Protein AF-A0A9E0HFV3-F1 (afdb_monomer_lite)

Structure (mmCIF, N/CA/C/O backbone):
data_AF-A0A9E0HFV3-F1
#
_entry.id   AF-A0A9E0HFV3-F1
#
loop_
_atom_site.group_PDB
_atom_site.id
_atom_site.type_symbol
_atom_site.label_atom_id
_atom_site.label_alt_id
_atom_site.label_comp_id
_atom_site.label_asym_id
_atom_site.label_entity_id
_atom_site.label_seq_id
_atom_site.pdbx_PDB_ins_code
_atom_site.Cartn_x
_atom_site.Cartn_y
_atom_site.Cartn_z
_atom_site.occupancy
_atom_site.B_iso_or_equiv
_atom_site.auth_seq_id
_atom_site.auth_comp_id
_atom_site.auth_asym_id
_atom_site.auth_atom_id
_atom_site.pdbx_PDB_model_num
ATOM 1 N N . MET A 1 1 ? 34.628 -89.016 6.950 1.00 47.50 1 MET A N 1
ATOM 2 C CA . MET A 1 1 ? 34.786 -88.388 5.620 1.00 47.50 1 MET A CA 1
ATOM 3 C C . MET A 1 1 ? 33.580 -87.498 5.378 1.00 47.50 1 MET A C 1
ATOM 5 O O . MET A 1 1 ? 32.498 -88.051 5.318 1.00 47.50 1 MET A O 1
ATOM 9 N N . LEU A 1 2 ? 33.753 -86.175 5.320 1.00 37.19 2 LEU A N 1
ATOM 10 C CA . LEU A 1 2 ? 32.846 -85.168 4.723 1.00 37.19 2 LEU A CA 1
ATOM 11 C C . LEU A 1 2 ? 33.541 -83.811 4.976 1.00 37.19 2 LEU A C 1
ATOM 13 O O . LEU A 1 2 ? 33.655 -83.407 6.125 1.00 37.19 2 LEU A O 1
ATOM 17 N N . ARG A 1 3 ? 34.381 -83.282 4.077 1.00 40.16 3 ARG A N 1
ATOM 18 C CA . ARG A 1 3 ? 34.100 -82.517 2.843 1.00 40.16 3 ARG A CA 1
ATOM 19 C C . ARG A 1 3 ? 33.135 -81.335 3.038 1.00 40.16 3 ARG A C 1
ATOM 21 O O . ARG A 1 3 ? 31.953 -81.519 3.289 1.00 40.16 3 ARG A O 1
ATOM 28 N N . SER A 1 4 ? 33.731 -80.151 2.896 1.00 45.44 4 SER A N 1
ATOM 29 C CA . SER A 1 4 ? 33.206 -78.785 2.918 1.00 45.44 4 SER A CA 1
ATOM 30 C C . SER A 1 4 ? 32.175 -78.462 1.830 1.00 45.44 4 SER A C 1
ATOM 32 O O . SER A 1 4 ? 32.158 -79.140 0.807 1.00 45.44 4 SER A O 1
ATOM 34 N N . CYS A 1 5 ? 31.428 -77.367 2.057 1.00 40.38 5 CYS A N 1
ATOM 35 C CA . CYS A 1 5 ? 30.748 -76.416 1.138 1.00 40.38 5 CYS A CA 1
ATOM 36 C C . CYS A 1 5 ? 29.431 -75.969 1.816 1.00 40.38 5 CYS A C 1
ATOM 38 O O . CYS A 1 5 ? 28.751 -76.808 2.382 1.00 40.38 5 CYS A O 1
ATOM 40 N N . ALA A 1 6 ? 28.958 -74.723 1.831 1.00 47.00 6 ALA A N 1
ATOM 41 C CA . ALA A 1 6 ? 29.372 -73.449 1.256 1.00 47.00 6 ALA A CA 1
ATOM 42 C C . ALA A 1 6 ? 28.586 -72.313 1.969 1.00 47.00 6 ALA A C 1
ATOM 44 O O . ALA A 1 6 ? 27.596 -72.573 2.653 1.00 47.00 6 ALA A O 1
ATOM 45 N N . LEU A 1 7 ? 29.045 -71.069 1.784 1.00 46.28 7 LEU A N 1
ATOM 46 C CA . LEU A 1 7 ? 28.418 -69.797 2.178 1.00 46.28 7 LEU A CA 1
ATOM 47 C C . LEU A 1 7 ? 26.945 -69.661 1.756 1.00 46.28 7 LEU A C 1
ATOM 49 O O . LEU A 1 7 ? 26.640 -69.989 0.616 1.00 46.28 7 LEU A O 1
ATOM 53 N N . VAL A 1 8 ? 26.141 -68.948 2.562 1.00 46.62 8 VAL A N 1
ATOM 54 C CA . VAL A 1 8 ? 25.245 -67.867 2.088 1.00 46.62 8 VAL A CA 1
ATOM 55 C C . VAL A 1 8 ? 25.114 -66.806 3.192 1.00 46.62 8 VAL A C 1
ATOM 57 O O . VAL A 1 8 ? 24.622 -67.091 4.281 1.00 46.62 8 VAL A O 1
ATOM 60 N N . ALA A 1 9 ? 25.557 -65.577 2.916 1.00 51.94 9 ALA A N 1
ATOM 61 C CA . ALA A 1 9 ? 25.281 -64.408 3.748 1.00 51.94 9 ALA A CA 1
ATOM 62 C C . ALA A 1 9 ? 23.865 -63.894 3.436 1.00 51.94 9 ALA A C 1
ATOM 64 O O . ALA A 1 9 ? 23.583 -63.518 2.298 1.00 51.94 9 ALA A O 1
ATOM 65 N N . LEU A 1 10 ? 22.972 -63.892 4.430 1.00 50.06 10 LEU A N 1
ATOM 66 C CA . LEU A 1 10 ? 21.652 -63.276 4.306 1.00 50.06 10 LEU A CA 1
ATOM 67 C C . LEU A 1 10 ? 21.772 -61.753 4.447 1.00 50.06 10 LEU A C 1
ATOM 69 O O . LEU A 1 10 ? 22.138 -61.242 5.504 1.00 50.06 10 LEU A O 1
ATOM 73 N N . PHE A 1 11 ? 21.411 -61.036 3.383 1.00 51.44 11 PHE A N 1
ATOM 74 C CA . PHE A 1 11 ? 21.096 -59.612 3.431 1.00 51.44 11 PHE A CA 1
ATOM 75 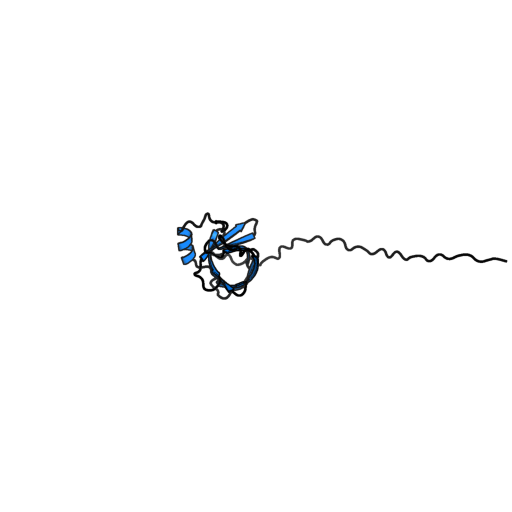C C . PHE A 1 11 ? 19.828 -59.402 4.268 1.00 51.44 11 PHE A C 1
ATOM 77 O O . PHE A 1 11 ? 18.753 -59.891 3.918 1.00 51.44 11 PHE A O 1
ATOM 84 N N . ALA A 1 12 ? 19.946 -58.655 5.365 1.00 50.16 12 ALA A N 1
ATOM 85 C CA . ALA A 1 12 ? 18.801 -58.152 6.109 1.00 50.16 12 ALA A CA 1
ATOM 86 C C . ALA A 1 12 ? 18.112 -57.050 5.286 1.00 50.16 12 ALA A C 1
ATOM 88 O O . ALA A 1 12 ? 18.567 -55.907 5.247 1.00 50.16 12 ALA A O 1
ATOM 89 N N . LEU A 1 13 ? 17.010 -57.395 4.619 1.00 46.59 13 LEU A N 1
ATOM 90 C CA . LEU A 1 13 ? 16.040 -56.425 4.117 1.00 46.59 13 LEU A CA 1
ATOM 91 C C . LEU A 1 13 ? 15.298 -55.837 5.322 1.00 46.59 13 LEU A C 1
ATOM 93 O O . LEU A 1 13 ? 14.283 -56.364 5.771 1.00 46.59 13 LEU A O 1
ATOM 97 N N . ALA A 1 14 ? 15.827 -54.745 5.868 1.00 46.50 14 ALA A N 1
ATOM 98 C CA . ALA A 1 14 ? 15.048 -53.864 6.719 1.00 46.50 14 ALA A CA 1
ATOM 99 C C . ALA A 1 14 ? 13.946 -53.241 5.849 1.00 46.50 14 ALA A C 1
ATOM 101 O O . ALA A 1 14 ? 14.205 -52.347 5.044 1.00 46.50 14 ALA A O 1
ATOM 102 N N . CYS A 1 15 ? 12.714 -53.740 5.978 1.00 44.03 15 CYS A N 1
ATOM 103 C CA . CYS A 1 15 ? 11.525 -53.046 5.500 1.00 44.03 15 CYS A CA 1
ATOM 104 C C . CYS A 1 15 ? 11.415 -51.719 6.256 1.00 44.03 15 CYS A C 1
ATOM 106 O O . CYS A 1 15 ? 10.845 -51.651 7.343 1.00 44.03 15 CYS A O 1
ATOM 108 N N . GLY A 1 16 ? 12.000 -50.669 5.679 1.00 39.44 16 GLY A N 1
ATOM 109 C CA . GLY A 1 16 ? 11.733 -49.294 6.059 1.00 39.44 16 GLY A CA 1
ATOM 110 C C . GLY A 1 16 ? 10.254 -49.014 5.839 1.00 39.44 16 GLY A C 1
ATOM 111 O O . GLY A 1 16 ? 9.772 -48.981 4.708 1.00 39.44 16 GLY A O 1
ATOM 112 N N . SER A 1 17 ? 9.525 -48.853 6.934 1.00 47.66 17 SER A N 1
ATOM 113 C CA . SER A 1 17 ? 8.191 -48.278 6.961 1.00 47.66 17 SER A CA 1
ATOM 114 C C . SER A 1 17 ? 8.275 -46.876 6.361 1.00 47.66 17 SER A C 1
ATOM 116 O O . SER A 1 17 ? 8.766 -45.943 6.993 1.00 47.66 17 SER A O 1
ATOM 118 N N . ALA A 1 18 ? 7.825 -46.731 5.117 1.00 49.75 18 ALA A N 1
ATOM 119 C CA . ALA A 1 18 ? 7.614 -45.428 4.511 1.00 49.75 18 ALA A CA 1
ATOM 120 C C . ALA A 1 18 ? 6.629 -44.640 5.394 1.00 49.75 18 ALA A C 1
ATOM 122 O O . ALA A 1 18 ? 5.527 -45.143 5.651 1.00 49.75 18 ALA A O 1
ATOM 123 N N . PRO A 1 19 ? 6.964 -43.430 5.875 1.00 45.78 19 PRO A N 1
ATOM 124 C CA . PRO A 1 19 ? 5.935 -42.567 6.417 1.00 45.78 19 PRO A CA 1
ATOM 125 C C . PRO A 1 19 ? 4.966 -42.261 5.273 1.00 45.78 19 PRO A C 1
ATOM 127 O O . PRO A 1 19 ? 5.370 -41.821 4.194 1.00 45.78 19 PRO A O 1
ATOM 130 N N . ARG A 1 20 ? 3.680 -42.555 5.500 1.00 44.06 20 ARG A N 1
ATOM 131 C CA . ARG A 1 20 ? 2.584 -42.059 4.662 1.00 44.06 20 ARG A CA 1
ATOM 132 C C . ARG A 1 20 ? 2.838 -40.580 4.396 1.00 44.06 20 ARG A C 1
ATOM 134 O O . ARG A 1 20 ? 3.109 -39.840 5.339 1.00 44.06 20 ARG A O 1
ATOM 141 N N . ALA A 1 21 ? 2.732 -40.177 3.133 1.00 42.91 21 ALA A N 1
ATOM 142 C CA . ALA A 1 21 ? 2.665 -38.775 2.765 1.00 42.91 21 ALA A CA 1
ATOM 143 C C . ALA A 1 21 ? 1.630 -38.099 3.670 1.00 42.91 21 ALA A C 1
ATOM 145 O O . ALA A 1 21 ? 0.447 -38.442 3.636 1.00 42.91 21 ALA A O 1
ATOM 146 N N . THR A 1 22 ? 2.099 -37.201 4.533 1.00 39.47 22 THR A N 1
ATOM 147 C CA . THR A 1 22 ? 1.231 -36.312 5.289 1.00 39.47 22 THR A CA 1
ATOM 148 C C . THR A 1 22 ? 0.474 -35.498 4.258 1.00 39.47 22 THR A C 1
ATOM 150 O O . THR A 1 22 ? 1.064 -34.681 3.552 1.00 39.47 22 THR A O 1
ATOM 153 N N . THR A 1 23 ? -0.823 -35.762 4.128 1.00 41.06 23 THR A N 1
ATOM 154 C CA . THR A 1 23 ? -1.755 -34.847 3.481 1.00 41.06 23 THR A CA 1
ATOM 155 C C . THR A 1 23 ? -1.469 -33.458 4.039 1.00 41.06 23 THR A C 1
ATOM 157 O O . THR A 1 23 ? -1.544 -33.265 5.253 1.00 41.06 23 THR A O 1
ATOM 160 N N . ILE A 1 24 ? -1.099 -32.505 3.181 1.00 48.66 24 ILE A N 1
ATOM 161 C CA . ILE A 1 24 ? -1.111 -31.097 3.565 1.00 48.66 24 ILE A CA 1
ATOM 162 C C . ILE A 1 24 ? -2.584 -30.761 3.781 1.00 48.66 24 ILE A C 1
ATOM 164 O O . ILE A 1 24 ? -3.318 -30.462 2.842 1.00 48.66 24 ILE A O 1
ATOM 168 N N . GLU A 1 25 ? -3.046 -30.907 5.019 1.00 34.06 25 GLU A N 1
ATOM 169 C CA . GLU A 1 25 ? -4.264 -30.251 5.454 1.00 34.06 25 GLU A CA 1
ATOM 170 C C . GLU A 1 25 ? -4.030 -28.759 5.256 1.00 34.06 25 GLU A C 1
ATOM 172 O O . GLU A 1 25 ? -3.095 -28.185 5.821 1.00 34.06 25 GLU A O 1
ATOM 177 N N . ASN A 1 26 ? -4.865 -28.146 4.419 1.00 49.38 26 ASN A N 1
ATOM 178 C CA . ASN A 1 26 ? -4.975 -26.705 4.324 1.00 49.38 26 ASN A CA 1
ATOM 179 C C . ASN A 1 26 ? -5.481 -26.201 5.680 1.00 49.38 26 ASN A C 1
ATOM 181 O O . ASN A 1 26 ? -6.682 -26.055 5.910 1.00 49.38 26 ASN A O 1
ATOM 185 N N . ARG A 1 27 ? -4.557 -26.023 6.626 1.00 40.69 27 ARG A N 1
ATOM 186 C CA . ARG A 1 27 ? -4.823 -25.264 7.833 1.00 40.69 27 ARG A CA 1
ATOM 187 C C . ARG A 1 27 ? -5.004 -23.838 7.355 1.00 40.69 27 ARG A C 1
ATOM 189 O O . ARG A 1 27 ? -4.030 -23.113 7.190 1.00 40.69 27 ARG A O 1
ATOM 196 N N . ASN A 1 28 ? -6.265 -23.453 7.181 1.00 47.75 28 ASN A N 1
ATOM 197 C CA . ASN A 1 28 ? -6.693 -22.101 7.486 1.00 47.75 28 ASN A CA 1
ATOM 198 C C . ASN A 1 28 ? -6.194 -21.821 8.908 1.00 47.75 28 ASN A C 1
ATOM 200 O O . ASN A 1 28 ? -6.877 -22.116 9.888 1.00 47.75 28 ASN A O 1
ATOM 204 N N . THR A 1 29 ? -4.956 -21.343 9.035 1.00 39.84 29 THR A N 1
ATOM 205 C CA . THR A 1 29 ? -4.494 -20.643 10.223 1.00 39.84 29 THR A CA 1
ATOM 206 C C . THR A 1 29 ? -5.468 -19.501 10.369 1.00 39.84 29 THR A C 1
ATOM 208 O O . THR A 1 29 ? -5.437 -18.561 9.579 1.00 39.84 29 THR A O 1
ATOM 211 N N . GLY A 1 30 ? -6.416 -19.678 11.289 1.00 38.72 30 GLY A N 1
ATOM 212 C CA . GLY A 1 30 ? -7.407 -18.680 11.619 1.00 38.72 30 GLY A CA 1
ATOM 213 C C . GLY A 1 30 ? -6.665 -17.416 11.995 1.00 38.72 30 GLY A C 1
ATOM 214 O O . GLY A 1 30 ? -6.159 -17.304 13.108 1.00 38.72 30 GLY A O 1
ATOM 215 N N . ALA A 1 31 ? -6.576 -16.490 11.043 1.00 45.28 31 ALA A N 1
ATOM 216 C CA . ALA A 1 31 ? -6.448 -15.094 11.373 1.00 45.28 31 ALA A CA 1
ATOM 217 C C . ALA A 1 31 ? -7.646 -14.813 12.277 1.00 45.28 31 ALA A C 1
ATOM 219 O O . ALA A 1 31 ? -8.798 -14.999 11.869 1.00 45.28 31 ALA A O 1
ATOM 220 N N . GLU A 1 32 ? -7.365 -14.498 13.539 1.00 43.06 32 GLU A N 1
ATOM 221 C CA . GLU A 1 32 ? -8.372 -13.991 14.457 1.00 43.06 32 GLU A CA 1
ATOM 222 C C . GLU A 1 32 ? -9.148 -12.899 13.708 1.00 43.06 32 GLU A C 1
ATOM 224 O O . GLU A 1 32 ? -8.504 -12.079 13.041 1.00 43.06 32 GLU A O 1
ATOM 229 N N . PRO A 1 33 ? -10.495 -12.935 13.682 1.00 46.03 33 PRO A N 1
ATOM 230 C CA . PRO A 1 33 ? -11.255 -12.003 12.872 1.00 46.03 33 PRO A CA 1
ATOM 231 C C . PRO A 1 33 ? -10.887 -10.592 13.307 1.00 46.03 33 PRO A C 1
ATOM 233 O O . PRO A 1 33 ? -11.228 -10.153 14.403 1.00 46.03 33 PRO A O 1
ATOM 236 N N . ILE A 1 34 ? -10.150 -9.911 12.432 1.00 56.03 34 ILE A N 1
ATOM 237 C CA . ILE A 1 34 ? -9.792 -8.510 12.580 1.00 56.03 34 ILE A CA 1
ATOM 238 C C . ILE A 1 34 ? -11.134 -7.813 12.786 1.00 56.03 34 ILE A C 1
ATOM 240 O O . ILE A 1 34 ? -12.049 -8.010 11.976 1.00 56.03 34 ILE A O 1
ATOM 244 N N . ALA A 1 35 ? -11.294 -7.107 13.909 1.00 52.16 35 ALA A N 1
ATOM 245 C CA . ALA A 1 35 ? -12.535 -6.411 14.222 1.00 52.16 35 ALA A CA 1
ATOM 246 C C . ALA A 1 35 ? -13.019 -5.662 12.973 1.00 52.16 35 ALA A C 1
ATOM 248 O O . ALA A 1 35 ? -12.197 -5.084 12.263 1.00 52.16 35 ALA A O 1
ATOM 249 N N . ALA A 1 36 ? -14.322 -5.726 12.683 1.00 56.16 36 ALA A N 1
ATOM 250 C CA . ALA A 1 36 ? -14.906 -5.148 11.477 1.00 56.16 36 ALA A CA 1
ATOM 251 C C . ALA A 1 36 ? -14.581 -3.646 11.397 1.00 56.16 36 ALA A C 1
ATOM 253 O O . ALA A 1 36 ? -15.263 -2.818 11.996 1.00 56.16 36 ALA A O 1
ATOM 254 N N . SER A 1 37 ? -13.502 -3.315 10.691 1.00 67.75 37 SER A N 1
ATOM 255 C CA . SER A 1 37 ? -13.048 -1.952 10.463 1.00 67.75 37 SER A CA 1
ATOM 256 C C . SER A 1 37 ? -13.667 -1.449 9.163 1.00 67.75 37 SER A C 1
ATOM 258 O O . SER A 1 37 ? -13.706 -2.207 8.187 1.00 67.75 37 SER A O 1
ATOM 260 N N . PRO A 1 38 ? -14.147 -0.192 9.099 1.00 72.38 38 PRO A N 1
ATOM 261 C CA . PRO A 1 38 ? -14.679 0.374 7.860 1.00 72.38 38 PRO A CA 1
ATOM 262 C C . PRO A 1 38 ? -13.668 0.338 6.704 1.00 72.38 38 PRO A C 1
ATOM 264 O O . PRO A 1 38 ? -14.082 0.302 5.546 1.00 72.38 38 PRO A O 1
ATOM 267 N N . SER A 1 39 ? -12.368 0.288 6.991 1.00 81.06 39 SER A N 1
ATOM 268 C CA . SER A 1 39 ? -11.298 0.213 5.992 1.00 81.06 39 SER A CA 1
ATOM 269 C C . SER A 1 39 ? -11.106 -1.164 5.354 1.00 81.06 39 SER A C 1
ATOM 271 O O . SER A 1 39 ? -10.541 -1.268 4.264 1.00 81.06 39 SER A O 1
ATOM 273 N N . LEU A 1 40 ? -11.595 -2.226 6.002 1.00 87.25 40 LEU A N 1
ATOM 274 C CA . LEU A 1 40 ? -11.461 -3.618 5.571 1.00 87.25 40 LEU A CA 1
ATOM 275 C C . LEU A 1 40 ? -12.722 -4.079 4.839 1.00 87.25 40 LEU A C 1
ATOM 277 O O . LEU A 1 40 ? -13.385 -5.048 5.221 1.00 87.25 40 LEU A O 1
ATOM 281 N N . ARG A 1 41 ? -13.065 -3.360 3.770 1.00 89.50 41 ARG A N 1
ATOM 282 C CA . ARG A 1 41 ? -14.195 -3.673 2.888 1.00 89.50 41 ARG A CA 1
ATOM 283 C C . ARG A 1 41 ? -13.752 -3.763 1.433 1.00 89.50 41 ARG A C 1
ATOM 285 O O . ARG A 1 41 ? -12.753 -3.172 1.030 1.00 89.50 41 ARG A O 1
ATOM 292 N N . ASP A 1 42 ? -14.509 -4.518 0.647 1.00 90.00 42 ASP A N 1
ATOM 293 C CA . ASP A 1 42 ? -14.261 -4.621 -0.788 1.00 90.00 42 ASP A CA 1
ATOM 294 C C . ASP A 1 42 ? -14.479 -3.261 -1.465 1.00 90.00 42 ASP A C 1
ATOM 296 O O . ASP A 1 42 ? -15.494 -2.601 -1.239 1.00 90.00 42 ASP A O 1
ATOM 300 N N . GLY A 1 43 ? -13.498 -2.831 -2.257 1.00 88.94 43 GLY A N 1
ATOM 301 C CA . GLY A 1 43 ? -13.475 -1.529 -2.913 1.00 88.94 43 GLY A CA 1
ATOM 302 C C . GLY A 1 43 ? -13.007 -0.368 -2.036 1.00 88.94 43 GLY A C 1
ATOM 303 O O . GLY A 1 43 ? -13.052 0.763 -2.517 1.00 88.94 43 GLY A O 1
ATOM 304 N N . ALA A 1 44 ? -12.564 -0.608 -0.794 1.00 91.25 44 ALA A N 1
ATOM 305 C CA . ALA A 1 44 ? -12.041 0.462 0.055 1.00 91.25 44 ALA A CA 1
ATOM 306 C C . ALA A 1 44 ? -10.824 1.133 -0.592 1.00 91.25 44 ALA A C 1
ATOM 308 O O . ALA A 1 44 ? -9.940 0.449 -1.121 1.00 91.25 44 ALA A O 1
ATOM 309 N N . LEU A 1 45 ? -10.758 2.460 -0.514 1.00 92.62 45 LEU A N 1
ATOM 310 C CA . LEU A 1 45 ? -9.629 3.231 -1.022 1.00 92.62 45 LEU A CA 1
ATOM 311 C C . LEU A 1 45 ? -8.711 3.641 0.126 1.00 92.62 45 LEU A C 1
ATOM 313 O O . LEU A 1 45 ? -9.138 4.142 1.160 1.00 92.62 45 LEU A O 1
ATOM 317 N N . TRP A 1 46 ? -7.429 3.383 -0.083 1.00 93.50 46 TRP A N 1
ATOM 318 C CA . TRP A 1 46 ? -6.335 3.617 0.844 1.00 93.50 46 TRP A CA 1
ATOM 319 C C . TRP A 1 46 ? -5.320 4.562 0.202 1.00 93.50 46 TRP A C 1
ATOM 321 O O . TRP A 1 46 ? -5.302 4.761 -1.012 1.00 93.50 46 TRP A O 1
ATOM 331 N N . SER A 1 47 ? -4.431 5.106 1.020 1.00 93.88 47 SER A N 1
ATOM 332 C CA . SER A 1 47 ? -3.252 5.838 0.583 1.00 93.88 47 SER A CA 1
ATOM 333 C C . SER A 1 47 ? -2.039 4.915 0.561 1.00 93.88 47 SER A C 1
ATOM 335 O O . SER A 1 47 ? -1.757 4.246 1.556 1.00 93.88 47 SER A O 1
ATOM 337 N N . CYS A 1 48 ? -1.293 4.925 -0.539 1.00 95.44 48 CYS A N 1
ATOM 338 C CA . CYS A 1 48 ? -0.039 4.200 -0.694 1.00 95.44 48 CYS A CA 1
ATOM 339 C C . CYS A 1 48 ? 1.087 5.130 -1.116 1.00 95.44 48 CYS A C 1
ATOM 341 O O . CYS A 1 48 ? 1.008 5.788 -2.156 1.00 95.44 48 CYS A O 1
ATOM 343 N N . GLN A 1 49 ? 2.167 5.117 -0.349 1.00 95.50 49 GLN A N 1
ATOM 344 C CA . GLN A 1 49 ? 3.366 5.896 -0.618 1.00 95.50 49 GLN A CA 1
ATOM 345 C C . GLN A 1 49 ? 4.567 4.964 -0.742 1.00 95.50 49 GLN A C 1
ATOM 347 O O . GLN A 1 49 ? 4.682 4.009 0.021 1.00 95.50 49 GLN A O 1
ATOM 352 N N . ILE A 1 50 ? 5.430 5.237 -1.715 1.00 94.06 50 ILE A N 1
ATOM 353 C CA . ILE A 1 50 ? 6.729 4.584 -1.891 1.00 94.06 50 ILE A CA 1
ATOM 354 C C . ILE A 1 50 ? 7.762 5.705 -1.864 1.00 94.06 50 ILE A C 1
ATOM 356 O O . ILE A 1 50 ? 7.544 6.728 -2.517 1.00 94.06 50 ILE A O 1
ATOM 360 N N . ALA A 1 51 ? 8.854 5.513 -1.130 1.00 92.25 51 ALA A N 1
ATOM 361 C CA . ALA A 1 51 ? 9.880 6.525 -0.923 1.00 92.25 51 ALA A CA 1
ATOM 362 C C . ALA A 1 51 ? 9.281 7.851 -0.407 1.00 92.25 51 ALA A C 1
ATOM 364 O O . ALA A 1 51 ? 8.382 7.855 0.438 1.00 92.25 51 ALA A O 1
ATOM 365 N N . ASP A 1 52 ? 9.792 8.976 -0.897 1.00 89.62 52 ASP A N 1
ATOM 366 C CA . ASP A 1 52 ? 9.352 10.332 -0.577 1.00 89.62 52 ASP A CA 1
ATOM 367 C C . ASP A 1 52 ? 8.356 10.911 -1.600 1.00 89.62 52 ASP A C 1
ATOM 369 O O . ASP A 1 52 ? 8.007 12.088 -1.520 1.00 89.62 52 ASP A O 1
ATOM 373 N N . TYR A 1 53 ? 7.851 10.096 -2.535 1.00 89.00 53 TYR A N 1
ATOM 374 C CA . TYR A 1 53 ? 6.855 10.530 -3.518 1.00 89.00 53 TYR A CA 1
ATOM 375 C C . TYR A 1 53 ? 5.505 10.869 -2.881 1.00 89.00 53 TYR A C 1
ATOM 377 O O . TYR A 1 53 ? 5.173 10.374 -1.806 1.00 89.00 53 TYR A O 1
ATOM 385 N N . ASP A 1 54 ? 4.679 11.653 -3.578 1.00 91.62 54 ASP A N 1
ATOM 386 C CA . ASP A 1 54 ? 3.318 11.948 -3.124 1.00 91.62 54 ASP A CA 1
ATOM 387 C C . ASP A 1 54 ? 2.486 10.660 -2.979 1.00 91.62 54 ASP A C 1
ATOM 389 O O . ASP A 1 54 ? 2.492 9.819 -3.894 1.00 91.62 54 ASP A O 1
ATOM 393 N N . PRO A 1 55 ? 1.721 10.503 -1.882 1.00 92.38 55 PRO A N 1
ATOM 394 C CA . PRO A 1 55 ? 0.850 9.353 -1.705 1.00 92.38 55 PRO A CA 1
ATOM 395 C C . PRO A 1 55 ? -0.169 9.223 -2.843 1.00 92.38 55 PRO A C 1
ATOM 397 O O . PRO A 1 55 ? -0.754 10.202 -3.301 1.00 92.38 55 PRO A O 1
ATOM 400 N N . GLN A 1 56 ? -0.379 7.993 -3.304 1.00 93.00 56 GLN A N 1
ATOM 401 C CA . GLN A 1 56 ? -1.278 7.663 -4.409 1.00 93.00 56 GLN A CA 1
ATOM 402 C C . GLN A 1 56 ? -2.409 6.746 -3.937 1.00 93.00 56 GLN A C 1
ATOM 404 O O . GLN A 1 56 ? -2.211 5.972 -2.995 1.00 93.00 56 GLN A O 1
ATOM 409 N N . PRO A 1 57 ? -3.569 6.756 -4.616 1.00 92.94 57 PRO A N 1
ATOM 410 C CA . PRO A 1 57 ? -4.665 5.862 -4.285 1.00 92.94 57 PRO A CA 1
ATOM 411 C C . PRO A 1 57 ? -4.264 4.396 -4.449 1.00 92.94 57 PRO A C 1
ATOM 413 O O . PRO A 1 57 ? -3.693 3.972 -5.459 1.00 92.94 57 PRO A O 1
ATOM 416 N N . CYS A 1 58 ? -4.640 3.615 -3.452 1.00 94.69 58 CYS A N 1
ATOM 417 C CA . CYS A 1 58 ? -4.634 2.169 -3.441 1.00 94.69 58 CYS A CA 1
ATOM 418 C C . CYS A 1 58 ? -6.055 1.658 -3.283 1.00 94.69 58 CYS A C 1
ATOM 420 O O . CYS A 1 58 ? -6.861 2.273 -2.593 1.00 94.69 58 CYS A O 1
ATOM 422 N N . LYS A 1 59 ? -6.354 0.503 -3.867 1.00 93.62 59 LYS A N 1
ATOM 423 C CA . LYS A 1 59 ? -7.644 -0.160 -3.699 1.00 93.62 59 LYS A CA 1
ATOM 424 C C . LYS A 1 59 ? -7.464 -1.493 -3.005 1.00 93.62 59 LYS A C 1
ATOM 426 O O . LYS A 1 59 ? -6.706 -2.344 -3.475 1.00 93.62 59 LYS A O 1
ATOM 431 N N . LEU A 1 60 ? -8.200 -1.668 -1.917 1.00 93.38 60 LEU A N 1
ATOM 432 C CA . LEU A 1 60 ? -8.424 -2.959 -1.298 1.00 93.38 60 LEU A CA 1
ATOM 433 C C . LEU A 1 60 ? -9.608 -3.627 -2.002 1.00 93.38 60 LEU A C 1
ATOM 435 O O . LEU A 1 60 ? -10.661 -3.022 -2.190 1.00 93.38 60 LEU A O 1
ATOM 439 N N . SER A 1 61 ? -9.440 -4.872 -2.420 1.00 92.00 61 SER A N 1
ATOM 440 C CA . SER A 1 61 ? -10.478 -5.646 -3.099 1.00 92.00 61 SER A CA 1
ATOM 441 C C . SER A 1 61 ? -10.541 -7.066 -2.567 1.00 92.00 61 SER A C 1
ATOM 443 O O . SER A 1 61 ? -9.550 -7.588 -2.052 1.00 92.00 61 SER A O 1
ATOM 445 N N . ARG A 1 62 ? -11.705 -7.703 -2.675 1.00 89.81 62 ARG A N 1
ATOM 446 C CA . ARG A 1 62 ? -11.893 -9.090 -2.249 1.00 89.81 62 ARG A CA 1
ATOM 447 C C . ARG A 1 62 ? -12.034 -9.997 -3.463 1.00 89.81 62 ARG A C 1
ATOM 449 O O . ARG A 1 62 ? -12.983 -9.885 -4.229 1.00 89.81 62 ARG A O 1
ATOM 456 N N . ALA A 1 63 ? -11.104 -10.934 -3.625 1.00 83.88 63 ALA A N 1
ATOM 457 C CA . ALA A 1 63 ? -11.110 -11.887 -4.732 1.00 83.88 63 ALA A CA 1
ATOM 458 C C . ALA A 1 63 ? -10.776 -13.291 -4.221 1.00 83.88 63 ALA A C 1
ATOM 460 O O . ALA A 1 63 ? -9.780 -13.488 -3.530 1.00 83.88 63 ALA A O 1
ATOM 461 N N . GLY A 1 64 ? -11.620 -14.279 -4.536 1.00 81.31 64 GLY A N 1
ATOM 462 C CA . GLY A 1 64 ? -11.371 -15.677 -4.153 1.00 81.31 64 GLY A CA 1
ATOM 463 C C . GLY A 1 64 ? -11.288 -15.921 -2.640 1.00 81.31 64 GLY A C 1
ATOM 464 O O . GLY A 1 64 ? -10.630 -16.858 -2.210 1.00 81.31 64 GLY A O 1
ATOM 465 N N . GLY A 1 65 ? -11.921 -15.070 -1.826 1.00 83.50 65 GLY A N 1
ATOM 466 C CA . GLY A 1 65 ? -11.862 -15.146 -0.361 1.00 83.50 65 GLY A CA 1
ATOM 467 C C . GLY A 1 65 ? -10.653 -14.448 0.271 1.00 83.50 65 GLY A C 1
ATOM 468 O O . GLY A 1 65 ? -10.675 -14.233 1.482 1.00 83.50 65 GLY A O 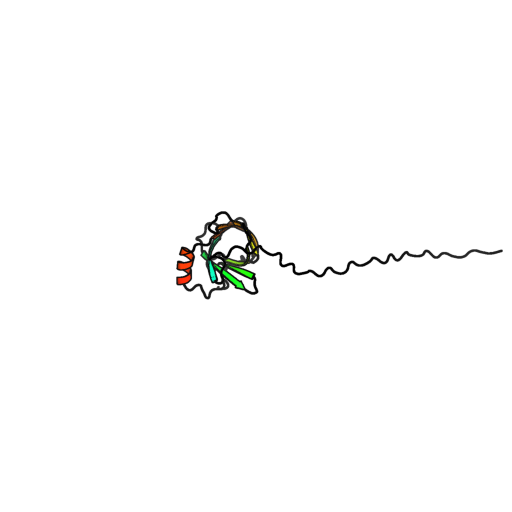1
ATOM 469 N N . ALA A 1 66 ? -9.673 -14.021 -0.528 1.00 88.38 66 ALA A N 1
ATOM 470 C CA . ALA A 1 66 ? -8.503 -13.274 -0.086 1.00 88.38 66 ALA A CA 1
ATOM 471 C C . ALA A 1 66 ? -8.666 -11.765 -0.324 1.00 88.38 66 ALA A C 1
ATOM 473 O O . ALA A 1 66 ? -9.397 -11.323 -1.219 1.00 88.38 66 ALA A O 1
ATOM 474 N N . TRP A 1 67 ? -7.970 -10.974 0.488 1.00 93.50 67 TRP A N 1
ATOM 475 C CA . TRP A 1 67 ? -7.822 -9.539 0.277 1.00 93.50 67 TRP A CA 1
ATOM 476 C C . TRP A 1 67 ? -6.686 -9.279 -0.707 1.00 93.50 67 TRP A C 1
ATOM 478 O O . TRP A 1 67 ? -5.618 -9.880 -0.618 1.00 93.50 67 TRP A O 1
ATOM 488 N N . ARG A 1 68 ? -6.913 -8.360 -1.640 1.00 94.94 68 ARG A N 1
ATOM 489 C CA . ARG A 1 68 ? -5.916 -7.883 -2.593 1.00 94.94 68 ARG A CA 1
ATOM 490 C C . ARG A 1 68 ? -5.766 -6.382 -2.467 1.00 94.94 68 ARG A C 1
ATOM 492 O O . ARG A 1 68 ? -6.766 -5.677 -2.372 1.00 94.94 68 ARG A O 1
ATOM 499 N N . LEU A 1 69 ? -4.532 -5.907 -2.521 1.00 95.75 69 LEU A N 1
ATOM 500 C CA . LEU A 1 69 ? -4.205 -4.488 -2.546 1.00 95.75 69 LEU A CA 1
ATOM 501 C C . LEU A 1 69 ? -3.531 -4.162 -3.875 1.00 95.75 69 LEU A C 1
ATOM 503 O O . LEU A 1 69 ? -2.651 -4.906 -4.310 1.00 95.75 69 LEU A O 1
ATOM 507 N N . ALA A 1 70 ? -3.930 -3.060 -4.502 1.00 96.31 70 ALA A N 1
ATOM 508 C CA . ALA A 1 70 ? -3.288 -2.554 -5.707 1.00 96.31 70 ALA A CA 1
ATOM 509 C C . ALA A 1 70 ? -3.113 -1.037 -5.636 1.00 96.31 70 ALA A C 1
ATOM 511 O O . ALA A 1 70 ? -4.077 -0.314 -5.380 1.00 96.31 70 ALA A O 1
ATOM 512 N N . LYS A 1 71 ? -1.895 -0.554 -5.893 1.00 95.25 71 LYS A N 1
ATOM 513 C CA . LYS A 1 71 ? -1.604 0.872 -6.078 1.00 95.25 71 LYS A CA 1
ATOM 514 C C . LYS A 1 71 ? -2.022 1.287 -7.483 1.00 95.25 71 LYS A C 1
ATOM 516 O O . LYS A 1 71 ? -1.469 0.793 -8.460 1.00 95.25 71 LYS A O 1
ATOM 521 N N . LEU A 1 72 ? -3.009 2.174 -7.573 1.00 93.38 72 LEU A N 1
ATOM 522 C CA . LEU A 1 72 ? -3.722 2.463 -8.819 1.00 93.38 72 LEU A CA 1
ATOM 523 C C . LEU A 1 72 ? -2.970 3.431 -9.734 1.00 93.38 72 LEU A C 1
ATOM 525 O O . LEU A 1 72 ? -3.089 3.343 -10.950 1.00 93.38 72 LEU A O 1
ATOM 529 N N . LEU A 1 73 ? -2.209 4.365 -9.159 1.00 90.44 73 LEU A N 1
ATOM 530 C CA . LEU A 1 73 ? -1.555 5.457 -9.887 1.00 90.44 73 LEU A CA 1
ATOM 531 C C . LEU A 1 73 ? -0.069 5.578 -9.537 1.00 90.44 73 LEU A C 1
ATOM 533 O O . LEU A 1 73 ? 0.421 4.961 -8.590 1.00 90.44 73 LEU A O 1
ATOM 537 N N . GLY A 1 74 ? 0.642 6.415 -10.295 1.00 89.50 74 GLY A N 1
ATOM 538 C CA . GLY A 1 74 ? 2.083 6.646 -10.180 1.00 89.50 74 GLY A CA 1
ATOM 539 C C . GLY A 1 74 ? 2.918 5.781 -11.128 1.00 89.50 74 GLY A C 1
ATOM 540 O O . GLY A 1 74 ? 2.423 4.813 -11.709 1.00 89.50 74 GLY A O 1
ATOM 541 N N . SER A 1 75 ? 4.189 6.163 -11.285 1.00 90.12 75 SER A N 1
ATOM 542 C CA . SER A 1 75 ? 5.189 5.469 -12.116 1.00 90.12 75 SER A CA 1
ATOM 543 C C . SER A 1 75 ? 5.690 4.164 -11.504 1.00 90.12 75 SER A C 1
ATOM 545 O O . SER A 1 75 ? 6.183 3.310 -12.232 1.00 90.12 75 SER A O 1
ATOM 547 N N . GLN A 1 76 ? 5.538 4.014 -10.190 1.00 93.00 76 GLN A N 1
ATOM 548 C CA . GLN A 1 76 ? 5.827 2.807 -9.429 1.00 93.00 76 GLN A CA 1
ATOM 549 C C . GLN A 1 76 ? 4.538 2.322 -8.768 1.00 93.00 76 GLN A C 1
ATOM 551 O O . GLN A 1 76 ? 3.831 3.091 -8.094 1.00 93.00 76 GLN A O 1
ATOM 556 N N . ARG A 1 77 ? 4.217 1.051 -8.989 1.00 94.75 77 ARG A N 1
ATOM 557 C CA . ARG A 1 77 ? 2.997 0.399 -8.521 1.00 94.75 77 ARG A CA 1
ATOM 558 C C . ARG A 1 77 ? 3.335 -0.947 -7.907 1.00 94.75 77 ARG A C 1
ATOM 560 O O . ARG A 1 77 ? 4.387 -1.518 -8.159 1.00 94.75 77 ARG A O 1
ATOM 567 N N . PHE A 1 78 ? 2.414 -1.454 -7.109 1.00 96.44 78 PHE A N 1
ATOM 568 C CA . PHE A 1 78 ? 2.456 -2.823 -6.631 1.00 96.44 78 PHE A CA 1
ATOM 569 C C . PHE A 1 78 ? 1.041 -3.373 -6.570 1.00 96.44 78 PHE A C 1
ATOM 571 O O . PHE A 1 78 ? 0.079 -2.625 -6.362 1.00 96.44 78 PHE A O 1
ATOM 578 N N . ARG A 1 79 ? 0.915 -4.682 -6.759 1.00 96.19 79 ARG A N 1
ATOM 579 C CA . ARG A 1 79 ? -0.353 -5.400 -6.629 1.00 96.19 79 ARG A CA 1
ATOM 580 C C . ARG A 1 79 ? -0.113 -6.796 -6.081 1.00 96.19 79 ARG A C 1
ATOM 582 O O . ARG A 1 79 ? 0.879 -7.435 -6.421 1.00 96.19 79 ARG A O 1
ATOM 589 N N . GLY A 1 80 ? -1.010 -7.268 -5.228 1.00 95.75 80 GLY A N 1
ATOM 590 C CA . GLY A 1 80 ? -0.795 -8.534 -4.538 1.00 95.75 80 GLY A CA 1
ATOM 591 C C . GLY A 1 80 ? -1.879 -8.880 -3.539 1.00 95.75 80 GLY A C 1
ATOM 592 O O . GLY A 1 80 ? -2.863 -8.158 -3.382 1.00 95.75 80 GLY A O 1
ATOM 593 N N . GLU A 1 81 ? -1.688 -10.014 -2.884 1.00 96.12 81 GLU A N 1
ATOM 594 C CA . GLU A 1 81 ? -2.472 -10.439 -1.735 1.00 96.12 81 GLU A CA 1
ATOM 595 C C . GLU A 1 81 ? -2.017 -9.681 -0.486 1.00 96.12 81 GLU A C 1
ATOM 597 O O . GLU A 1 81 ? -0.821 -9.472 -0.284 1.00 96.12 81 GLU A O 1
ATOM 602 N N . LEU A 1 82 ? -2.971 -9.284 0.353 1.00 94.62 82 LEU A N 1
ATOM 603 C CA . LEU A 1 82 ? -2.719 -8.625 1.626 1.00 94.62 82 LEU A CA 1
ATOM 604 C C . LEU A 1 82 ? -3.405 -9.413 2.740 1.00 94.62 82 LEU A C 1
ATOM 606 O O . LEU A 1 82 ? -4.621 -9.524 2.766 1.00 94.62 82 LEU A O 1
ATOM 610 N N . THR A 1 83 ? -2.647 -9.950 3.684 1.00 93.25 83 THR A N 1
ATOM 611 C CA . THR A 1 83 ? -3.199 -10.616 4.868 1.00 93.25 83 THR A CA 1
ATOM 612 C C . THR A 1 83 ? -3.019 -9.717 6.078 1.00 93.25 83 THR A C 1
ATOM 614 O O . THR A 1 83 ? -1.905 -9.305 6.378 1.00 93.25 83 THR A O 1
ATOM 617 N N . PHE A 1 84 ? -4.101 -9.425 6.790 1.00 87.88 84 PHE A N 1
ATOM 618 C CA . PHE A 1 84 ? -4.060 -8.623 8.010 1.00 87.88 84 PHE A CA 1
ATOM 619 C C . PHE A 1 84 ? -4.033 -9.513 9.259 1.00 87.88 84 PHE A C 1
ATOM 621 O O . PHE A 1 84 ? -4.726 -10.529 9.333 1.00 87.88 84 PHE A O 1
ATOM 628 N N . ALA A 1 85 ? -3.264 -9.078 10.249 1.00 86.44 85 ALA A N 1
ATOM 629 C CA . ALA A 1 85 ? -3.263 -9.515 11.639 1.00 86.44 85 ALA A CA 1
ATOM 630 C C . ALA A 1 85 ? -3.490 -8.284 12.546 1.00 86.44 85 ALA A C 1
ATOM 632 O O . ALA A 1 85 ? -3.663 -7.170 12.053 1.00 86.44 85 ALA A O 1
ATOM 633 N N . ALA A 1 86 ? -3.517 -8.463 13.870 1.00 81.06 86 ALA A N 1
ATOM 634 C CA . ALA A 1 86 ? -3.877 -7.391 14.809 1.00 81.06 86 ALA A CA 1
ATOM 635 C C . ALA A 1 86 ? -2.987 -6.130 14.696 1.00 81.06 86 ALA A C 1
ATOM 637 O O . ALA A 1 86 ? -3.487 -5.001 14.689 1.00 81.06 86 ALA A O 1
ATOM 638 N N . ASP A 1 87 ? -1.675 -6.324 14.588 1.00 87.62 87 ASP A N 1
ATOM 639 C CA . ASP A 1 87 ? -0.633 -5.291 14.590 1.00 87.62 87 ASP A CA 1
ATOM 640 C C . ASP A 1 87 ? 0.239 -5.306 13.324 1.00 87.62 87 ASP A C 1
ATOM 642 O O . ASP A 1 87 ? 1.189 -4.532 13.205 1.00 87.62 87 ASP A O 1
ATOM 646 N N . ARG A 1 88 ? -0.097 -6.160 12.353 1.00 92.62 88 ARG A N 1
ATOM 647 C CA . ARG A 1 88 ? 0.706 -6.381 11.152 1.00 92.62 88 ARG A CA 1
ATOM 648 C C . ARG A 1 88 ? -0.162 -6.620 9.927 1.00 92.62 88 ARG A C 1
ATOM 650 O O . ARG A 1 88 ? -1.236 -7.204 10.029 1.00 92.62 88 ARG A O 1
ATOM 657 N N . ALA A 1 89 ? 0.342 -6.259 8.757 1.00 93.44 89 ALA A N 1
ATOM 658 C CA . ALA A 1 89 ? -0.144 -6.778 7.486 1.00 93.44 89 ALA A CA 1
ATO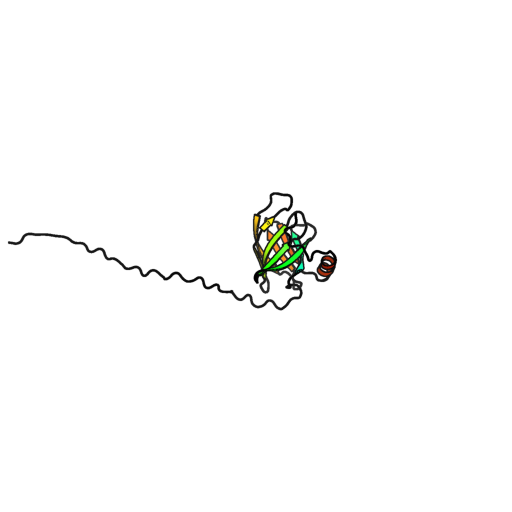M 659 C C . ALA A 1 89 ? 1.002 -7.447 6.715 1.00 93.44 89 ALA A C 1
ATOM 661 O O . ALA A 1 89 ? 2.146 -7.011 6.782 1.00 93.44 89 ALA A O 1
ATOM 662 N N . THR A 1 90 ? 0.728 -8.519 5.984 1.00 96.56 90 THR A N 1
ATOM 663 C CA . THR A 1 90 ? 1.696 -9.184 5.105 1.00 96.56 90 THR A CA 1
ATOM 664 C C . THR A 1 90 ? 1.221 -9.059 3.676 1.00 96.56 90 THR A C 1
ATOM 666 O O . THR A 1 90 ? 0.094 -9.439 3.367 1.00 96.56 90 THR A O 1
ATOM 669 N N . PHE A 1 91 ? 2.077 -8.532 2.812 1.00 96.94 91 PHE A N 1
ATOM 670 C CA . PHE A 1 91 ? 1.801 -8.367 1.398 1.00 96.94 91 PHE A CA 1
ATOM 671 C C . PHE A 1 91 ? 2.666 -9.313 0.580 1.00 96.94 91 PHE A C 1
ATOM 673 O O . PHE A 1 91 ? 3.875 -9.375 0.788 1.00 96.94 91 PHE A O 1
ATOM 680 N N . ARG A 1 92 ? 2.043 -10.005 -0.374 1.00 97.69 92 ARG A N 1
ATOM 681 C CA . ARG A 1 92 ? 2.724 -10.850 -1.356 1.00 97.69 92 ARG A CA 1
ATOM 682 C C . ARG A 1 92 ? 2.214 -10.554 -2.750 1.00 97.69 92 ARG A C 1
ATOM 684 O O . ARG A 1 92 ? 1.035 -10.753 -3.044 1.00 97.69 92 ARG A O 1
ATOM 691 N N . GLY A 1 93 ? 3.106 -10.125 -3.625 1.00 96.75 93 GLY A N 1
ATOM 692 C CA . GLY A 1 93 ? 2.757 -9.780 -4.988 1.00 96.75 93 GLY A CA 1
ATOM 693 C C . GLY A 1 93 ? 3.963 -9.341 -5.791 1.00 96.75 93 GLY A C 1
ATOM 694 O O . GLY A 1 93 ? 5.048 -9.906 -5.674 1.00 96.75 93 GLY A O 1
ATOM 695 N N . GLU A 1 94 ? 3.752 -8.327 -6.613 1.00 96.94 94 GLU A N 1
ATOM 696 C CA . GLU A 1 94 ? 4.784 -7.750 -7.461 1.00 96.94 94 GLU A CA 1
ATOM 697 C C . GLU A 1 94 ? 4.784 -6.231 -7.338 1.00 96.94 94 GLU A C 1
ATOM 699 O O . GLU A 1 94 ? 3.727 -5.602 -7.222 1.00 96.94 94 GLU A O 1
ATOM 704 N N . PHE A 1 95 ? 5.983 -5.667 -7.380 1.00 96.44 95 PHE A N 1
ATOM 705 C CA . PHE A 1 95 ? 6.246 -4.269 -7.668 1.00 96.44 95 PHE A CA 1
ATOM 706 C C . PHE A 1 95 ? 6.523 -4.136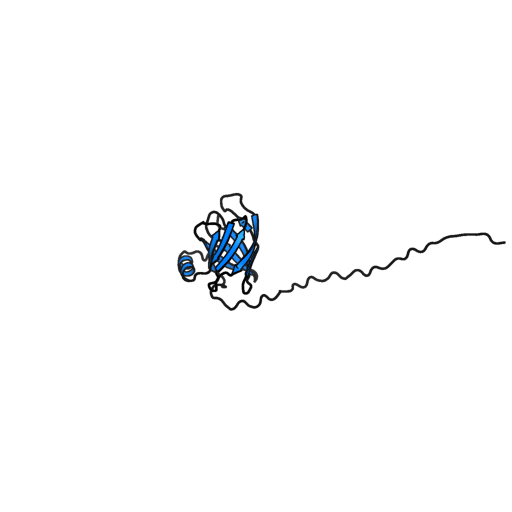 -9.168 1.00 96.44 95 PHE A C 1
ATOM 708 O O . PHE A 1 95 ? 7.122 -5.031 -9.760 1.00 96.44 95 PHE A O 1
ATOM 715 N N . PHE A 1 96 ? 6.056 -3.064 -9.804 1.00 95.12 96 PHE A N 1
ATOM 716 C CA . PHE A 1 96 ? 6.219 -2.856 -11.240 1.00 95.12 96 PHE A CA 1
ATOM 717 C C . PHE A 1 96 ? 6.098 -1.381 -11.642 1.00 95.12 96 PHE A C 1
ATOM 719 O O . PHE A 1 96 ? 5.496 -0.559 -10.947 1.00 95.12 96 PHE A O 1
ATOM 726 N N . CYS A 1 97 ? 6.628 -1.059 -12.823 1.00 92.88 97 CYS A N 1
ATOM 727 C CA . CYS A 1 97 ? 6.558 0.267 -13.429 1.00 92.88 97 CYS A CA 1
ATOM 728 C C . CYS A 1 97 ? 5.711 0.172 -14.703 1.00 92.88 97 CYS A C 1
ATOM 730 O O . CYS A 1 97 ? 6.140 -0.503 -15.637 1.00 92.88 97 CYS A O 1
ATOM 732 N N . PRO A 1 98 ? 4.549 0.846 -14.813 1.00 88.56 98 PRO A N 1
ATOM 733 C CA . PRO A 1 98 ? 3.685 0.733 -15.996 1.00 88.56 98 PRO A CA 1
ATOM 734 C C . PRO A 1 98 ? 4.377 1.059 -17.331 1.00 88.56 98 PRO A C 1
ATOM 736 O O . PRO A 1 98 ? 4.025 0.495 -18.365 1.00 88.56 98 PRO A O 1
ATOM 739 N N . TRP A 1 99 ? 5.380 1.943 -17.301 1.00 86.06 99 TRP A N 1
ATOM 740 C CA . TRP A 1 99 ? 6.124 2.409 -18.478 1.00 86.06 99 TRP A CA 1
ATOM 741 C C . TRP A 1 99 ? 7.620 2.058 -18.441 1.00 86.06 99 TRP A C 1
ATOM 743 O O . TRP A 1 99 ? 8.399 2.639 -19.194 1.00 86.06 99 TRP A O 1
ATOM 753 N N . GLY A 1 100 ? 8.042 1.151 -17.556 1.00 87.12 100 GLY A N 1
ATOM 754 C CA . GLY A 1 100 ? 9.452 0.814 -17.359 1.00 87.12 100 GLY A CA 1
ATOM 755 C C . GLY A 1 100 ? 9.675 -0.668 -17.080 1.00 87.12 100 GLY A C 1
ATOM 756 O O . GLY A 1 100 ? 8.728 -1.433 -16.926 1.00 87.12 100 GLY A O 1
ATOM 757 N N . ASP A 1 101 ? 10.942 -1.061 -16.996 1.00 89.75 101 ASP A N 1
ATOM 758 C CA . ASP A 1 101 ? 11.343 -2.431 -16.674 1.00 89.75 101 ASP A CA 1
ATOM 759 C C . ASP A 1 101 ? 11.891 -2.485 -15.245 1.00 89.75 101 ASP A C 1
ATOM 761 O O . ASP A 1 101 ? 13.094 -2.411 -15.009 1.00 89.75 101 ASP A O 1
ATOM 765 N N . CYS A 1 102 ? 10.971 -2.487 -14.280 1.00 91.44 102 CYS A N 1
ATOM 766 C CA . CYS A 1 102 ? 11.287 -2.561 -12.851 1.00 91.44 102 CYS A CA 1
ATOM 767 C C . CYS A 1 102 ? 10.474 -3.654 -12.140 1.00 91.44 102 CYS A C 1
ATOM 769 O O . CYS A 1 102 ? 10.267 -3.596 -10.935 1.00 91.44 102 CYS A O 1
ATOM 771 N N . THR A 1 103 ? 9.936 -4.616 -12.898 1.00 95.56 103 THR A N 1
ATOM 772 C CA . THR A 1 103 ? 9.052 -5.632 -12.320 1.00 95.56 103 THR A CA 1
ATOM 773 C C . THR A 1 103 ? 9.851 -6.596 -11.456 1.00 95.56 103 THR A C 1
ATOM 775 O O . THR A 1 103 ? 10.766 -7.256 -11.946 1.00 95.56 103 THR A O 1
ATOM 778 N N . GLU A 1 104 ? 9.475 -6.719 -10.190 1.00 96.75 104 GLU A N 1
ATOM 779 C CA . GLU A 1 104 ? 10.133 -7.613 -9.244 1.00 96.75 104 GLU A CA 1
ATOM 780 C C . GLU A 1 104 ? 9.156 -8.159 -8.191 1.00 96.75 104 GLU A C 1
ATOM 782 O O . GLU A 1 104 ? 8.141 -7.526 -7.875 1.00 96.75 104 GLU A O 1
ATOM 787 N N . PRO A 1 105 ? 9.417 -9.364 -7.650 1.00 97.88 105 PRO A N 1
ATOM 788 C CA . PRO A 1 105 ? 8.593 -9.926 -6.591 1.00 97.88 105 PRO A CA 1
ATOM 789 C C . PRO A 1 105 ? 8.695 -9.086 -5.315 1.00 97.88 105 PRO A C 1
ATOM 791 O O . PRO A 1 105 ? 9.782 -8.715 -4.880 1.00 97.88 105 PRO A O 1
ATOM 794 N N . MET A 1 106 ? 7.551 -8.857 -4.675 1.00 97.44 106 MET A N 1
ATOM 795 C CA . MET A 1 106 ? 7.441 -8.101 -3.433 1.00 97.44 106 MET A CA 1
ATOM 796 C C . MET A 1 106 ? 6.764 -8.964 -2.365 1.00 97.44 106 MET A C 1
ATOM 798 O O . MET A 1 106 ? 5.575 -9.269 -2.461 1.00 97.44 106 MET A O 1
ATOM 802 N N . ASP A 1 107 ? 7.528 -9.357 -1.344 1.00 97.50 107 ASP A N 1
ATOM 803 C CA . ASP A 1 107 ? 7.042 -10.032 -0.133 1.00 97.50 107 ASP A CA 1
ATOM 804 C C . ASP A 1 107 ? 7.512 -9.220 1.077 1.00 97.50 107 ASP A C 1
ATOM 806 O O . ASP A 1 107 ? 8.704 -9.192 1.391 1.00 97.50 107 ASP A O 1
ATOM 810 N N . VAL A 1 108 ? 6.589 -8.486 1.700 1.00 97.12 108 VAL A N 1
ATOM 811 C CA . VAL A 1 108 ? 6.905 -7.569 2.800 1.00 97.12 108 VAL A CA 1
ATOM 812 C C . VAL A 1 108 ? 5.891 -7.678 3.930 1.00 97.12 108 VAL A C 1
ATOM 814 O O . VAL A 1 108 ? 4.688 -7.855 3.727 1.00 97.12 108 VAL A O 1
ATOM 817 N N . GLY A 1 109 ? 6.386 -7.532 5.155 1.00 97.00 109 GLY A N 1
ATOM 818 C CA . GLY A 1 109 ? 5.552 -7.332 6.330 1.00 97.00 109 GLY A CA 1
ATOM 819 C C . GLY A 1 109 ? 5.488 -5.850 6.674 1.00 97.00 109 GLY A C 1
ATOM 820 O O . GLY A 1 109 ? 6.528 -5.227 6.868 1.00 97.00 109 GLY A O 1
ATOM 821 N N . PHE A 1 110 ? 4.282 -5.313 6.781 1.00 96.88 110 PHE A N 1
ATOM 822 C CA . PHE A 1 110 ? 4.005 -3.970 7.256 1.00 96.88 110 PHE A CA 1
ATOM 823 C C . PHE A 1 110 ? 3.650 -3.984 8.738 1.00 96.88 110 PHE A C 1
ATOM 825 O O . PHE A 1 110 ? 2.697 -4.660 9.131 1.00 96.88 110 PHE A O 1
ATOM 832 N N . ASP A 1 111 ? 4.366 -3.205 9.538 1.00 96.19 111 ASP A N 1
ATOM 833 C CA . ASP A 1 111 ? 4.082 -3.051 10.962 1.00 96.19 111 ASP A CA 1
ATOM 834 C C . ASP A 1 111 ? 3.139 -1.865 11.172 1.00 96.19 111 ASP A C 1
ATOM 836 O O . ASP A 1 111 ? 3.311 -0.797 10.574 1.00 96.19 111 ASP A O 1
ATOM 840 N N . ARG A 1 112 ? 2.116 -2.050 12.009 1.00 94.00 112 ARG A N 1
ATOM 841 C CA . ARG A 1 112 ? 1.168 -0.989 12.348 1.00 94.00 112 ARG A CA 1
ATOM 842 C C . ARG A 1 112 ? 1.816 -0.018 13.329 1.00 94.00 112 ARG A C 1
ATOM 844 O O . ARG A 1 112 ? 2.215 -0.409 14.421 1.00 94.00 112 ARG A O 1
ATOM 851 N N . ILE A 1 113 ? 1.859 1.261 12.970 1.00 93.00 113 ILE A N 1
ATOM 852 C CA . ILE A 1 113 ? 2.500 2.308 13.785 1.00 93.00 113 ILE A CA 1
ATOM 853 C C . ILE A 1 113 ? 1.511 3.262 14.453 1.00 93.00 113 ILE A C 1
ATOM 855 O O . ILE A 1 113 ? 1.905 4.066 15.296 1.00 93.00 113 ILE A O 1
ATOM 859 N N . SER A 1 114 ? 0.225 3.189 14.108 1.00 87.81 114 SER A N 1
ATOM 860 C CA . SER A 1 114 ? -0.818 3.958 14.787 1.00 87.81 114 SER A CA 1
ATOM 861 C C . SER A 1 114 ? -2.146 3.205 14.847 1.00 87.81 114 SER A C 1
ATOM 863 O O . SER A 1 114 ? -2.408 2.255 14.101 1.00 87.81 114 SER A O 1
ATOM 865 N N . THR A 1 115 ? -3.039 3.659 15.725 1.00 81.88 115 THR A N 1
ATOM 866 C CA . THR A 1 115 ? -4.417 3.159 15.798 1.00 81.88 115 THR A CA 1
ATOM 867 C C . THR A 1 115 ? -5.250 3.532 14.569 1.00 81.88 115 THR A C 1
ATOM 869 O O . THR A 1 115 ? -6.266 2.894 14.327 1.00 81.88 115 THR A O 1
ATOM 872 N N . GLU A 1 116 ? -4.793 4.472 13.743 1.00 84.06 116 GLU A N 1
ATOM 873 C CA . GLU A 1 116 ? -5.465 4.964 12.529 1.00 84.06 116 GLU A CA 1
ATOM 874 C C . GLU A 1 116 ? -5.121 4.138 11.277 1.00 84.06 116 GLU A C 1
ATOM 876 O O . GLU A 1 116 ? -5.134 4.648 10.165 1.00 84.06 116 GLU A O 1
ATOM 881 N N . GLU A 1 117 ? -4.772 2.858 11.451 1.00 89.00 117 GLU A N 1
ATOM 882 C CA . GLU A 1 117 ? -4.497 1.931 10.337 1.00 89.00 117 GLU A CA 1
ATOM 883 C C . GLU A 1 117 ? -3.410 2.452 9.390 1.00 89.00 117 GLU A C 1
ATOM 885 O O . GLU A 1 117 ? -3.491 2.374 8.163 1.00 89.00 117 GLU A O 1
ATOM 890 N N . HIS A 1 118 ? -2.365 2.978 10.018 1.00 93.19 118 HIS A N 1
ATOM 891 C CA . HIS A 1 118 ? -1.134 3.400 9.389 1.00 93.19 118 HIS A CA 1
ATOM 892 C C . HIS A 1 118 ? -0.098 2.291 9.559 1.00 93.19 118 HIS A C 1
ATOM 894 O O . HIS A 1 118 ? 0.248 1.922 10.687 1.00 93.19 118 HIS A O 1
ATOM 900 N N . TYR A 1 119 ? 0.385 1.766 8.441 1.00 95.50 119 TYR A N 1
ATOM 901 C CA . TYR A 1 119 ? 1.366 0.701 8.399 1.00 95.50 119 TYR A CA 1
ATOM 902 C C . TYR A 1 119 ? 2.582 1.110 7.578 1.00 95.50 119 TYR A C 1
ATOM 904 O O . TYR A 1 119 ? 2.448 1.783 6.556 1.00 95.50 119 TYR A O 1
ATOM 912 N N . VAL A 1 120 ? 3.761 0.664 8.005 1.00 97.12 120 VAL A N 1
ATOM 913 C CA . VAL A 1 120 ? 5.032 0.975 7.342 1.00 97.12 120 VAL A CA 1
ATOM 914 C C . VAL A 1 120 ? 5.851 -0.285 7.107 1.00 97.12 120 VAL A C 1
ATOM 916 O O . VAL A 1 120 ? 5.791 -1.242 7.877 1.00 97.12 120 VAL A O 1
ATOM 919 N N . SER A 1 121 ? 6.615 -0.284 6.024 1.00 97.44 121 SER A N 1
ATOM 920 C CA . SER A 1 121 ? 7.598 -1.310 5.696 1.00 97.44 121 SER A CA 1
ATOM 921 C C . SER A 1 121 ? 8.728 -0.703 4.864 1.00 97.44 121 SER A C 1
ATOM 923 O O . SER A 1 121 ? 8.780 0.510 4.651 1.00 97.44 121 SER A O 1
ATOM 925 N N . GLN A 1 122 ? 9.629 -1.553 4.387 1.00 96.88 122 GLN A N 1
ATOM 926 C CA . GLN A 1 122 ? 10.643 -1.199 3.405 1.00 96.88 122 GLN A CA 1
ATOM 927 C C . GLN A 1 122 ? 10.663 -2.226 2.276 1.00 96.88 122 GLN A C 1
ATOM 929 O O . GLN A 1 122 ? 10.475 -3.421 2.508 1.00 96.88 122 GLN A O 1
ATOM 934 N N . PHE A 1 123 ? 10.937 -1.760 1.064 1.00 96.25 123 PHE A N 1
ATOM 935 C CA . PHE A 1 123 ? 11.146 -2.601 -0.108 1.00 96.25 123 PHE A CA 1
ATOM 936 C C . PHE A 1 123 ? 12.239 -1.986 -0.979 1.00 96.25 123 PHE A C 1
ATOM 938 O O . PHE A 1 123 ? 12.225 -0.785 -1.216 1.00 96.25 123 PHE A O 1
ATOM 945 N N . GLY A 1 124 ? 13.236 -2.774 -1.390 1.00 92.75 124 GLY A N 1
ATOM 946 C CA . GLY A 1 124 ? 14.369 -2.251 -2.169 1.00 92.75 124 GLY A CA 1
ATOM 947 C C . GLY A 1 124 ? 15.219 -1.185 -1.453 1.00 92.75 124 GLY A C 1
ATOM 948 O O . GLY A 1 124 ? 16.060 -0.556 -2.082 1.00 92.75 124 GLY A O 1
ATOM 949 N N . GLY A 1 125 ? 15.025 -0.985 -0.143 1.00 93.94 125 GLY A N 1
ATOM 950 C CA . GLY A 1 125 ? 15.627 0.108 0.631 1.00 93.94 125 GLY A CA 1
ATOM 951 C C . GLY A 1 125 ? 14.746 1.356 0.755 1.00 93.94 125 GLY A C 1
ATOM 952 O O . GLY A 1 125 ? 15.042 2.210 1.590 1.00 93.94 125 GLY A O 1
ATOM 953 N N . ASP A 1 126 ? 13.639 1.428 0.015 1.00 95.44 126 ASP A N 1
ATOM 954 C CA . ASP A 1 126 ? 12.690 2.536 0.076 1.00 95.44 126 ASP A CA 1
ATOM 955 C C . ASP A 1 126 ? 11.586 2.270 1.110 1.00 95.44 126 ASP A C 1
ATOM 957 O O . ASP A 1 126 ? 11.077 1.146 1.203 1.00 95.44 126 ASP A O 1
ATOM 961 N N . PRO A 1 127 ? 11.173 3.281 1.896 1.00 96.62 127 PRO A N 1
ATOM 962 C CA . PRO A 1 127 ? 10.014 3.154 2.766 1.00 96.62 127 PRO A CA 1
ATOM 963 C C . PRO A 1 127 ? 8.740 2.970 1.939 1.00 96.62 127 PRO A C 1
ATOM 965 O O . PRO A 1 127 ? 8.537 3.639 0.926 1.00 96.62 127 PRO A O 1
ATOM 968 N N . ILE A 1 128 ? 7.853 2.093 2.402 1.00 96.94 128 ILE A N 1
ATOM 969 C CA . ILE A 1 128 ? 6.501 1.959 1.860 1.00 96.94 128 ILE A CA 1
ATOM 970 C C . ILE A 1 128 ? 5.502 2.136 2.988 1.00 96.94 128 ILE A C 1
ATOM 972 O O . ILE A 1 128 ? 5.595 1.478 4.025 1.00 96.94 128 ILE A O 1
ATOM 976 N N . THR A 1 129 ? 4.519 2.992 2.748 1.00 96.56 129 THR A N 1
ATOM 977 C CA . THR A 1 129 ? 3.494 3.345 3.723 1.00 96.56 129 THR A CA 1
ATOM 978 C C . THR A 1 129 ? 2.113 3.030 3.176 1.00 96.56 129 THR A C 1
ATOM 980 O O . THR A 1 129 ? 1.780 3.418 2.054 1.00 96.56 129 THR A O 1
ATOM 983 N N . LEU A 1 130 ? 1.299 2.370 3.997 1.00 95.38 130 LEU A N 1
ATOM 984 C CA . LEU A 1 130 ? -0.128 2.154 3.779 1.00 95.38 130 LEU A CA 1
ATOM 985 C C . LEU A 1 130 ? -0.896 2.929 4.845 1.00 95.38 130 LEU A C 1
ATOM 987 O O . LEU A 1 130 ? -0.635 2.756 6.035 1.00 95.38 130 LEU A O 1
ATOM 991 N N . ARG A 1 131 ? -1.851 3.767 4.449 1.00 94.25 131 ARG A N 1
ATOM 992 C CA . ARG A 1 131 ? -2.688 4.501 5.404 1.00 94.25 131 ARG A CA 1
ATOM 993 C C . ARG A 1 131 ? -4.134 4.505 4.955 1.00 94.25 131 ARG A C 1
ATOM 995 O O . ARG A 1 131 ? -4.422 4.882 3.820 1.00 94.25 131 ARG A O 1
ATOM 1002 N N . TYR A 1 132 ? -5.033 4.130 5.853 1.00 91.62 132 TYR A N 1
ATOM 1003 C CA . TYR A 1 132 ? -6.448 4.399 5.661 1.00 91.62 132 TYR A CA 1
ATOM 1004 C C . TYR A 1 132 ? -6.788 5.809 6.152 1.00 91.62 132 TYR A C 1
ATOM 1006 O O . TYR A 1 132 ? -6.355 6.233 7.220 1.00 91.62 132 TYR A O 1
ATOM 1014 N N . ASP A 1 133 ? -7.558 6.543 5.356 1.00 85.88 133 ASP A N 1
ATOM 1015 C CA . ASP A 1 133 ? -8.039 7.882 5.680 1.00 85.88 133 ASP A CA 1
ATOM 1016 C C . ASP A 1 133 ? -9.425 8.040 5.047 1.00 85.88 133 ASP A C 1
ATOM 1018 O O . ASP A 1 133 ? -9.568 7.994 3.826 1.00 85.88 133 ASP A O 1
ATOM 1022 N N . ALA A 1 134 ? -10.456 8.184 5.881 1.00 85.38 134 ALA A N 1
ATOM 1023 C CA . ALA A 1 134 ? -11.841 8.237 5.418 1.00 85.38 134 ALA A CA 1
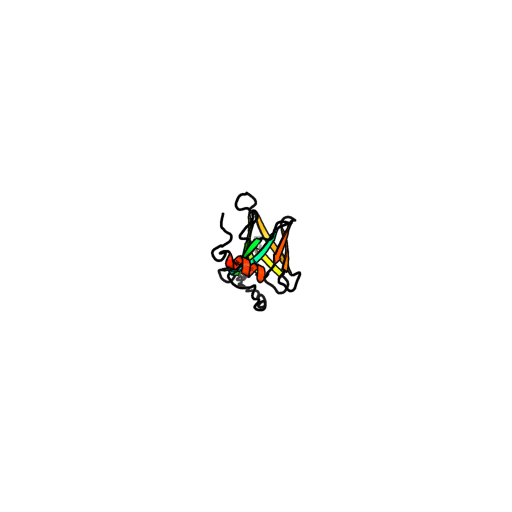ATOM 1024 C C . ALA A 1 134 ? -12.146 9.494 4.583 1.00 85.38 134 ALA A C 1
ATOM 1026 O O . ALA A 1 134 ? -13.029 9.457 3.725 1.00 85.38 134 ALA A O 1
ATOM 1027 N N . GLN A 1 135 ? -11.433 10.601 4.818 1.00 82.75 135 GLN A N 1
ATOM 1028 C CA . GLN A 1 135 ? -11.585 11.807 4.009 1.00 82.75 135 GLN A CA 1
ATOM 1029 C C . GLN A 1 135 ? -10.969 11.583 2.629 1.00 82.75 135 GLN A C 1
ATOM 1031 O O . GLN A 1 135 ? -11.624 11.827 1.616 1.00 82.75 135 GLN A O 1
ATOM 1036 N N . LEU A 1 136 ? -9.745 11.056 2.594 1.00 77.94 136 LEU A N 1
ATOM 1037 C CA . LEU A 1 136 ? -9.066 10.739 1.342 1.00 77.94 136 LEU A CA 1
ATOM 1038 C C . LEU A 1 136 ? -9.851 9.704 0.526 1.00 77.94 136 LEU A C 1
ATOM 1040 O O . LEU A 1 136 ? -9.983 9.815 -0.691 1.00 77.94 136 LEU A O 1
ATOM 1044 N N . GLU A 1 137 ? -10.425 8.712 1.201 1.00 83.06 137 GLU A N 1
ATOM 1045 C CA . GLU A 1 137 ? -11.302 7.743 0.566 1.00 83.06 137 GLU A CA 1
ATOM 1046 C C . GLU A 1 137 ? -12.533 8.406 -0.059 1.00 83.06 137 GLU A C 1
ATOM 1048 O O . GLU A 1 137 ? -12.888 8.056 -1.181 1.00 83.06 137 GLU A O 1
ATOM 1053 N N . ALA A 1 138 ? -13.176 9.362 0.617 1.00 83.12 138 ALA A N 1
ATOM 1054 C CA . ALA A 1 138 ? -14.317 10.083 0.055 1.00 83.12 138 ALA A CA 1
ATOM 1055 C C . ALA A 1 138 ? -13.924 10.898 -1.190 1.00 83.12 138 ALA A C 1
ATOM 1057 O O . ALA A 1 138 ? -14.643 10.883 -2.193 1.00 83.12 138 ALA A O 1
ATOM 1058 N N . GLU A 1 139 ? -12.764 11.558 -1.152 1.00 80.56 139 GLU A N 1
ATOM 1059 C CA . GLU A 1 139 ? -12.202 12.296 -2.288 1.00 80.56 139 GLU A CA 1
ATOM 1060 C C . GLU A 1 139 ? -11.940 11.364 -3.481 1.00 80.56 139 GLU A C 1
ATOM 1062 O O . GLU A 1 139 ? -12.352 11.642 -4.611 1.00 80.56 139 GLU A O 1
ATOM 1067 N N . TYR A 1 140 ? -11.326 10.208 -3.233 1.00 80.75 140 TYR A N 1
ATOM 1068 C CA . TYR A 1 140 ? -11.022 9.222 -4.264 1.00 80.75 140 TYR A CA 1
ATOM 1069 C C . TYR A 1 140 ? -12.260 8.462 -4.764 1.00 80.75 140 TYR A C 1
ATOM 1071 O O . TYR A 1 140 ? -12.367 8.169 -5.956 1.00 80.75 140 TYR A O 1
ATOM 1079 N N . ALA A 1 141 ? -13.235 8.180 -3.903 1.00 76.00 141 ALA A N 1
ATOM 1080 C CA . ALA A 1 141 ? -14.485 7.536 -4.297 1.00 76.00 141 ALA A CA 1
ATOM 1081 C C . ALA A 1 141 ? -15.269 8.414 -5.286 1.00 76.00 141 ALA A C 1
ATOM 1083 O O . ALA A 1 141 ? -15.842 7.899 -6.249 1.00 76.00 141 ALA A O 1
ATOM 1084 N N . GLY A 1 142 ? -15.229 9.739 -5.105 1.00 73.56 142 GLY A N 1
ATOM 1085 C CA . GLY A 1 142 ? -15.794 10.710 -6.046 1.00 73.56 142 GLY A CA 1
ATOM 1086 C C . GLY A 1 142 ? -15.039 10.822 -7.379 1.00 73.56 142 GLY A C 1
ATOM 1087 O O . GLY A 1 142 ? -15.602 11.319 -8.352 1.00 73.56 142 GLY A O 1
ATOM 1088 N N . ALA A 1 143 ? -13.799 10.331 -7.456 1.00 76.75 143 ALA A N 1
ATOM 1089 C CA . ALA A 1 143 ? -12.929 10.443 -8.629 1.00 76.75 143 ALA A CA 1
ATOM 1090 C C . ALA A 1 143 ? -13.073 9.287 -9.644 1.00 76.75 143 ALA A C 1
ATOM 1092 O O . ALA A 1 143 ? -12.362 9.251 -10.646 1.00 76.75 143 ALA A O 1
ATOM 1093 N N . GLY A 1 144 ? -13.997 8.343 -9.422 1.00 77.50 144 GLY A N 1
ATOM 1094 C CA . GLY A 1 144 ? -14.313 7.292 -10.398 1.00 77.50 144 GLY A CA 1
ATOM 1095 C C . GLY A 1 144 ? -13.392 6.065 -10.372 1.00 77.50 144 GLY A C 1
ATOM 1096 O O . GLY A 1 144 ? -13.447 5.242 -11.284 1.00 77.50 144 GLY A O 1
ATOM 1097 N N . TYR A 1 145 ? -12.593 5.874 -9.319 1.00 80.19 145 TYR A N 1
ATOM 1098 C CA . TYR A 1 145 ? -11.670 4.734 -9.205 1.00 80.19 145 TYR A CA 1
ATOM 1099 C C . TYR A 1 145 ? -12.337 3.369 -8.969 1.00 80.19 145 TYR A C 1
ATOM 1101 O O . TYR A 1 145 ? -11.654 2.345 -8.947 1.00 80.19 145 TYR A O 1
ATOM 1109 N N . GLY A 1 146 ? -13.664 3.316 -8.816 1.00 74.38 146 GLY A N 1
ATOM 1110 C CA . GLY A 1 146 ? -14.393 2.077 -8.521 1.00 74.38 146 GLY A CA 1
ATOM 1111 C C . GLY A 1 146 ? -14.130 0.952 -9.531 1.00 74.38 146 GLY A C 1
ATOM 1112 O O . GLY A 1 146 ? -14.027 -0.211 -9.136 1.00 74.38 146 GLY A O 1
ATOM 1113 N N . GLY A 1 147 ? -13.942 1.301 -10.808 1.00 80.31 147 GLY A N 1
ATOM 1114 C CA . GLY A 1 147 ? -13.661 0.348 -11.885 1.00 80.31 147 GLY A CA 1
ATOM 1115 C C . GLY A 1 147 ? -12.199 -0.079 -12.019 1.00 80.31 147 GLY A C 1
ATOM 1116 O O . GLY A 1 147 ? -11.940 -1.035 -12.743 1.00 80.31 147 GLY A O 1
A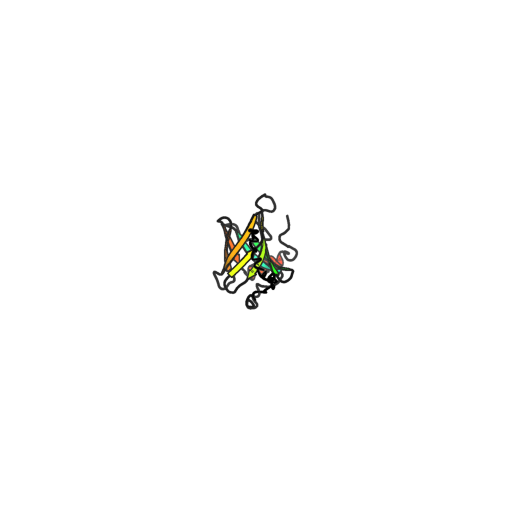TOM 1117 N N . LEU A 1 148 ? -11.259 0.588 -11.339 1.00 83.38 148 LEU A N 1
ATOM 1118 C CA . LEU A 1 148 ? -9.840 0.285 -11.508 1.00 83.38 148 LEU A CA 1
ATOM 1119 C C . LEU A 1 148 ? -9.436 -0.982 -10.754 1.00 83.38 148 LEU A C 1
ATOM 1121 O O . LEU A 1 148 ? -9.936 -1.255 -9.656 1.00 83.38 148 LEU A O 1
ATOM 1125 N N . THR A 1 149 ? -8.514 -1.746 -11.326 1.00 82.25 149 THR A N 1
ATOM 1126 C CA . THR A 1 149 ? -7.920 -2.942 -10.710 1.00 82.25 149 THR A CA 1
ATOM 1127 C C . THR A 1 149 ? -6.455 -2.737 -10.336 1.00 82.25 149 THR A C 1
ATOM 1129 O O . THR A 1 149 ? -5.916 -3.531 -9.567 1.00 82.25 149 THR A O 1
ATOM 1132 N N . GLY A 1 150 ? -5.831 -1.658 -10.824 1.00 80.31 150 GLY A N 1
ATOM 1133 C CA . GLY A 1 150 ? -4.398 -1.393 -10.712 1.00 80.31 150 GLY A CA 1
ATOM 1134 C C . GLY A 1 150 ? -3.586 -1.974 -11.871 1.00 80.31 150 GLY A C 1
ATOM 1135 O O . GLY A 1 150 ? -2.372 -1.778 -11.915 1.00 80.31 150 GLY A O 1
ATOM 1136 N N . ASP A 1 151 ? -4.240 -2.654 -12.817 1.00 79.06 151 ASP A N 1
ATOM 1137 C CA . ASP A 1 151 ? -3.613 -3.285 -13.984 1.00 79.06 151 ASP A CA 1
ATOM 1138 C C . ASP A 1 151 ? -3.581 -2.360 -15.212 1.00 79.06 151 ASP A C 1
ATOM 1140 O O . ASP A 1 151 ? -3.115 -2.752 -16.286 1.00 79.06 151 ASP A O 1
ATOM 1144 N N . GLU A 1 152 ? -4.097 -1.139 -15.074 1.00 81.06 152 GLU A N 1
ATOM 1145 C CA . GLU A 1 152 ? -4.166 -0.157 -16.148 1.00 81.06 152 GLU A CA 1
ATOM 1146 C C . GLU A 1 152 ? -2.764 0.317 -16.549 1.00 81.06 152 GLU A C 1
ATOM 1148 O O . GLU A 1 152 ? -1.912 0.562 -15.693 1.00 81.06 152 GLU A O 1
ATOM 1153 N N . ARG A 1 153 ? -2.528 0.468 -17.853 1.00 66.50 153 ARG A N 1
ATOM 1154 C CA . ARG A 1 153 ? -1.258 0.951 -18.416 1.00 66.50 153 ARG A CA 1
ATOM 1155 C C . ARG A 1 153 ? -1.249 2.457 -18.629 1.00 66.50 153 ARG A C 1
ATOM 1157 O O . ARG A 1 153 ? -2.330 3.007 -18.928 1.00 66.50 153 ARG A O 1
#

Secondary structure (DSSP, 8-state):
--------PPP--------------------------TTSSTT-EEEEEETTSPPEEEEEEEETTEEEEEE-SSSSEEEEEEEE-SSEEEEEEEEE-TTSS--EEEEEEEEEEETTTEEEEEETTEEEEEE--HHHHHHHHTTTGGG--S---

Radius of gyration: 26.6 Å; chains: 1; bounding box: 51×101×34 Å

Sequence (153 aa):
MLRSCALVALFALACGSAPRATTIENRNTGAEPIAASPSLRDGALWSCQIADYDPQPCKLSRAGGAWRLAKLLGSQRFRGELTFAADRATFRGEFFCPWGDCTEPMDVGFDRISTEEHYVSQFGGDPITLRYDAQLEAEYAGAGYGGLTGDER

Foldseek 3Di:
DDDDDDDDDDDPPPPPDDPPPPDPDPPPPDQPPAPDDPQQDAQFWKWKDKAPDDTAIKGWHADPNFIKIWGQDDQKIWIATWDDHHFKIWGWTWIDGPPDDPIDTDTWMWGHDDPQRWTWTDDPNIIMIIGHDVVVRVVVVVVPCSPTPNPDD

pLDDT: mean 79.46, std 19.95, range [34.06, 97.88]